Protein AF-A0A920UXY4-F1 (afdb_monomer)

Sequence (119 aa):
MTLDVENARPGIARDIGEPLELDIERAAWGIHAAANANMEKAMRIVSVERGRDPRRYSLVAFGGAGPVPAARLAKSIGIPKVIVPFGAGVGSAIGLLRAEPKIDTSITRVIDIVPKVIA

Radius of gyration: 22.87 Å; Cα contacts (8 Å, |Δi|>4): 96; chains: 1; bounding box: 40×37×78 Å

Solvent-accessible surface area (backbone atoms only — not comparable to full-atom values): 7352 Å² total; per-residue (Å²): 136,89,86,61,67,77,77,47,46,60,56,49,27,65,76,47,2,63,82,65,77,37,57,60,68,59,30,54,49,48,53,55,50,53,54,48,50,54,51,45,52,54,51,38,58,78,25,52,76,68,76,37,66,46,62,81,44,67,47,74,28,43,37,76,65,36,54,75,55,37,65,63,49,31,56,76,62,48,27,82,40,79,45,71,54,91,60,20,57,48,40,68,61,54,49,62,76,65,54,76,94,79,90,86,87,86,83,91,78,91,73,84,87,76,81,79,80,84,124

Secondary structure (DSSP, 8-state):
----HHHHHHHHIIIIIGGGT--HHHHHHHHHHHHHHHHHHHHHHHTGGGT--GGGSEEE--SSSTHHHHHHHHHHTT--EEE--TTGGGHHHHHHHHSPP------------------

Nearest PDB structures (foldseek):
  5svc-assembly1_E  TM=9.165E-01  e=3.337E-04  Xanthobacter autotrophicus Py2
  5svb-assembly1_B  TM=9.203E-01  e=3.566E-04  Xanthobacter autotrophicus Py2
  5m45-assembly2_K  TM=9.196E-01  e=6.060E-04  Xanthobacter autotrophicus Py2
  5l9w-assembly2_b  TM=8.535E-01  e=8.442E-04  Aromatoleum aromaticum EbN1
  5l9w-assembly2_B  TM=7.955E-01  e=4.730E-03  Aromatoleum aromaticum EbN1

Foldseek 3Di:
DDDDPVVVQVVLCVPFCVVPVHDSVVSVVVVVVVVLVVVLVVVCVVAVVVVHQLCVDEAEFAAQCRVVCPVVSCVVRNNPHYHDDVNSNPVVVVVVVPDDDDDDDDDDDDDDPDDPPPD

Structure (mmCIF, N/CA/C/O backbone):
data_AF-A0A920UXY4-F1
#
_entry.id   AF-A0A920UXY4-F1
#
loop_
_atom_site.group_PDB
_atom_site.id
_atom_site.type_symbol
_atom_site.label_atom_id
_atom_site.label_alt_id
_atom_site.label_comp_id
_atom_site.label_asym_id
_atom_site.label_entity_id
_atom_site.label_seq_id
_atom_site.pdbx_PDB_ins_code
_atom_site.Cartn_x
_atom_site.Cartn_y
_atom_site.Cartn_z
_atom_site.occupancy
_atom_site.B_iso_or_equiv
_atom_site.auth_seq_id
_atom_site.auth_comp_id
_atom_site.auth_asym_id
_atom_site.auth_atom_id
_atom_site.pdbx_PDB_model_num
ATOM 1 N N . MET A 1 1 ? 7.575 -6.412 19.486 1.00 80.31 1 MET A N 1
ATOM 2 C CA . MET A 1 1 ? 7.216 -4.994 19.687 1.00 80.31 1 MET A CA 1
ATOM 3 C C . MET A 1 1 ? 5.754 -4.954 20.076 1.00 80.31 1 MET A C 1
ATOM 5 O O . MET A 1 1 ? 4.946 -5.477 19.320 1.00 80.31 1 MET A O 1
ATOM 9 N N . THR A 1 2 ? 5.434 -4.428 21.254 1.00 93.38 2 THR A N 1
ATOM 10 C CA . THR A 1 2 ? 4.046 -4.316 21.724 1.00 93.38 2 THR A CA 1
ATOM 11 C C . THR A 1 2 ? 3.495 -2.967 21.284 1.00 93.38 2 THR A C 1
ATOM 13 O O . THR A 1 2 ? 4.162 -1.952 21.469 1.00 93.38 2 THR A O 1
ATOM 16 N N . LEU A 1 3 ? 2.322 -2.968 20.656 1.00 94.06 3 LEU A N 1
ATOM 17 C CA . LEU A 1 3 ? 1.606 -1.750 20.282 1.00 94.06 3 LEU A CA 1
ATOM 18 C C . LEU A 1 3 ? 0.586 -1.412 21.368 1.00 94.06 3 LEU A C 1
ATOM 20 O O . LEU A 1 3 ? -0.054 -2.315 21.904 1.00 94.06 3 LEU A O 1
ATOM 24 N N . ASP A 1 4 ? 0.437 -0.122 21.654 1.00 95.62 4 ASP A N 1
ATOM 25 C CA . ASP A 1 4 ? -0.484 0.404 22.656 1.00 95.62 4 ASP A CA 1
ATOM 26 C C . ASP A 1 4 ? -1.397 1.448 22.009 1.00 95.62 4 ASP A C 1
ATOM 28 O O . ASP A 1 4 ? -0.947 2.494 21.534 1.00 95.62 4 ASP A O 1
ATOM 32 N N . VAL A 1 5 ? -2.687 1.125 21.960 1.00 95.56 5 VAL A N 1
ATOM 33 C CA . VAL A 1 5 ? -3.711 1.975 21.349 1.00 95.56 5 VAL A CA 1
ATOM 34 C C . VAL A 1 5 ? -3.950 3.228 22.185 1.00 95.56 5 VAL A C 1
ATOM 36 O O . VAL A 1 5 ? -4.131 4.305 21.618 1.00 95.56 5 VAL A O 1
ATOM 39 N N . GLU A 1 6 ? -3.889 3.128 23.512 1.00 96.06 6 GLU A N 1
ATOM 40 C CA . GLU A 1 6 ? -4.179 4.248 24.409 1.00 96.06 6 GLU A CA 1
ATOM 41 C C . GLU A 1 6 ? -3.107 5.331 24.308 1.00 96.06 6 GLU A C 1
ATOM 43 O O . GLU A 1 6 ? -3.417 6.515 24.377 1.00 96.06 6 GLU A O 1
ATOM 48 N N . ASN A 1 7 ? -1.868 4.946 24.006 1.00 95.31 7 ASN A N 1
ATOM 49 C CA . ASN A 1 7 ? -0.799 5.897 23.712 1.00 95.31 7 ASN A CA 1
ATOM 50 C C . ASN A 1 7 ? -0.913 6.545 22.316 1.00 95.31 7 ASN A C 1
ATOM 52 O O . ASN A 1 7 ? -0.367 7.626 22.099 1.00 95.31 7 ASN A O 1
ATOM 56 N N . ALA A 1 8 ? -1.634 5.934 21.368 1.00 95.88 8 ALA A N 1
ATOM 57 C CA . ALA A 1 8 ? -1.857 6.507 20.036 1.00 95.88 8 ALA A CA 1
ATOM 58 C C . ALA A 1 8 ? -3.022 7.514 20.005 1.00 95.88 8 ALA A C 1
ATOM 60 O O . ALA A 1 8 ? -2.982 8.487 19.244 1.00 95.88 8 ALA A O 1
ATOM 61 N N . ARG A 1 9 ? -4.052 7.302 20.839 1.00 97.38 9 ARG A N 1
ATOM 62 C CA . ARG A 1 9 ? -5.272 8.128 20.874 1.00 97.38 9 ARG A CA 1
ATOM 63 C C . ARG A 1 9 ? -5.001 9.629 21.075 1.00 97.38 9 ARG A C 1
ATOM 65 O O . ARG A 1 9 ? -5.550 10.404 20.291 1.00 97.38 9 ARG A O 1
ATOM 72 N N . PRO A 1 10 ? -4.153 10.075 22.027 1.00 97.31 10 PRO A N 1
ATOM 73 C CA . PRO A 1 10 ? -3.918 11.499 22.259 1.00 97.31 10 PRO A CA 1
ATOM 74 C C . PRO A 1 10 ? -3.347 12.229 21.043 1.00 97.31 10 PRO A C 1
ATOM 76 O O . PRO A 1 10 ? -3.697 13.379 20.807 1.00 97.31 10 PRO A O 1
ATOM 79 N N . GLY A 1 11 ? -2.496 11.566 20.249 1.00 97.12 11 GLY A N 1
ATOM 80 C CA . GLY A 1 11 ? -1.936 12.159 19.032 1.00 97.12 11 GLY A CA 1
ATOM 81 C C . GLY A 1 11 ? -3.009 12.418 17.976 1.00 97.12 11 GLY A C 1
ATOM 82 O O . GLY A 1 11 ? -3.103 13.518 17.445 1.00 97.12 11 GLY A O 1
ATOM 83 N N . ILE A 1 12 ? -3.872 11.428 17.724 1.00 98.06 12 ILE A N 1
ATOM 84 C CA . ILE A 1 12 ? -4.977 11.575 16.765 1.00 98.06 12 ILE A CA 1
ATOM 85 C C . ILE A 1 12 ? -5.992 12.616 17.260 1.00 98.06 12 ILE A C 1
ATOM 87 O O . ILE A 1 12 ? -6.454 13.432 16.463 1.00 98.06 12 ILE A O 1
ATOM 91 N N . ALA A 1 13 ? -6.324 12.613 18.556 1.00 97.81 13 ALA A N 1
ATOM 92 C CA . ALA A 1 13 ? -7.228 13.597 19.149 1.00 97.81 13 ALA A CA 1
ATOM 93 C C . ALA A 1 13 ? -6.686 15.021 18.974 1.00 97.81 13 ALA A C 1
ATOM 95 O O . ALA A 1 13 ? -7.344 15.837 18.342 1.00 97.81 13 ALA A O 1
ATOM 96 N N . ARG A 1 14 ? -5.464 15.291 19.440 1.00 97.81 14 ARG A N 1
ATOM 97 C CA . ARG A 1 14 ? -4.857 16.627 19.399 1.00 97.81 14 ARG A CA 1
ATOM 98 C C . ARG A 1 14 ? -4.653 17.147 17.975 1.00 97.81 14 ARG A C 1
ATOM 100 O O . ARG A 1 14 ? -4.937 18.305 17.696 1.00 97.81 14 ARG A O 1
ATOM 107 N N . ASP A 1 15 ? -4.133 16.311 17.077 1.00 97.81 15 ASP A N 1
ATOM 108 C CA . ASP A 1 15 ? -3.665 16.788 15.768 1.00 97.81 15 ASP A CA 1
ATOM 109 C C . ASP A 1 15 ? -4.774 16.794 14.703 1.00 97.81 15 ASP A C 1
ATOM 111 O O . ASP A 1 15 ? -4.655 17.504 13.705 1.00 97.81 15 ASP A O 1
ATOM 115 N N . ILE A 1 16 ? -5.842 16.005 14.890 1.00 98.19 16 ILE A N 1
ATOM 116 C CA . ILE A 1 16 ? -6.925 15.838 13.903 1.00 98.19 16 ILE A CA 1
AT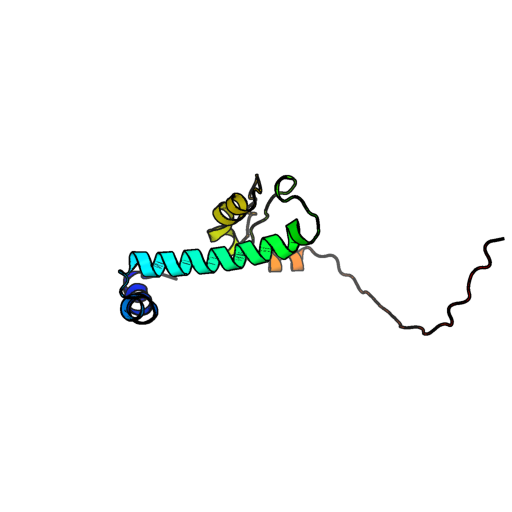OM 117 C C . ILE A 1 16 ? -8.314 15.978 14.534 1.00 98.19 16 ILE A C 1
ATOM 119 O O . ILE A 1 16 ? -9.156 16.668 13.967 1.00 98.19 16 ILE A O 1
ATOM 123 N N . GLY A 1 17 ? -8.572 15.337 15.678 1.00 98.06 17 GLY A N 1
ATOM 124 C CA . GLY A 1 17 ? -9.884 15.343 16.337 1.00 98.06 17 GLY A CA 1
ATOM 125 C C . GLY A 1 17 ? -10.325 16.730 16.808 1.00 98.06 17 GLY A C 1
ATOM 126 O O . GLY A 1 17 ? -11.343 17.234 16.349 1.00 98.06 17 GLY A O 1
ATOM 127 N N . GLU A 1 18 ? -9.541 17.368 17.677 1.00 97.88 18 GLU A N 1
ATOM 128 C CA . GLU A 1 18 ? -9.820 18.686 18.258 1.00 97.88 18 GLU A CA 1
ATOM 129 C C . GLU A 1 18 ? -9.919 19.792 17.192 1.00 97.88 18 GLU A C 1
ATOM 131 O O . GLU A 1 18 ? -10.918 20.511 17.207 1.00 97.88 18 GLU A O 1
ATOM 136 N N . PRO A 1 19 ? -8.989 19.919 16.216 1.00 98.25 19 PRO A N 1
ATOM 137 C CA . PRO A 1 19 ? -9.070 20.977 15.206 1.00 98.25 19 PRO A CA 1
ATOM 138 C C . PRO A 1 19 ? -10.271 20.850 14.261 1.00 98.25 19 PRO A C 1
ATOM 140 O O . PRO A 1 19 ? -10.657 21.833 13.633 1.00 98.25 19 PRO A O 1
ATOM 143 N N . LEU A 1 20 ? -10.825 19.641 14.116 1.00 97.94 20 LEU A N 1
ATOM 144 C CA . LEU A 1 20 ? -11.956 19.351 13.230 1.00 97.94 20 LEU A CA 1
ATOM 145 C C . LEU A 1 20 ? -13.261 19.076 13.988 1.00 97.94 20 LEU A C 1
ATOM 147 O O . LEU A 1 20 ? -14.251 18.714 13.354 1.00 97.94 20 LEU A O 1
ATOM 151 N N . GLU A 1 21 ? -13.265 19.219 15.316 1.00 98.06 21 GLU A N 1
ATOM 152 C CA . GLU A 1 21 ? -14.409 18.919 16.187 1.00 98.06 21 GLU A CA 1
ATOM 153 C C . GLU A 1 21 ? -14.966 17.492 15.985 1.00 98.06 21 GLU A C 1
ATOM 155 O O . GLU A 1 21 ? -16.175 17.246 15.977 1.00 98.06 21 GLU A O 1
ATOM 160 N N . LEU A 1 22 ? -14.068 16.522 15.801 1.00 97.94 22 LEU A N 1
ATOM 161 C CA . LEU A 1 22 ? -14.397 15.113 15.605 1.00 97.94 22 LEU A CA 1
ATOM 162 C C . LEU A 1 22 ? -14.072 14.289 16.848 1.00 97.94 22 LEU A C 1
ATOM 164 O O . LEU A 1 22 ? -13.040 14.472 17.492 1.00 97.94 22 LEU A O 1
ATOM 168 N N . ASP A 1 23 ? -14.919 13.296 17.126 1.00 97.19 23 ASP A N 1
ATOM 169 C CA . ASP A 1 23 ? -14.543 12.234 18.052 1.00 97.19 23 ASP A CA 1
ATOM 170 C C . ASP A 1 23 ? -13.353 11.422 17.510 1.00 97.19 23 ASP A C 1
ATOM 172 O O . ASP A 1 23 ? -13.055 11.402 16.309 1.00 97.19 23 ASP A O 1
ATOM 176 N N . ILE A 1 24 ? -12.665 10.738 18.424 1.00 96.81 24 ILE A N 1
ATOM 177 C CA . ILE A 1 24 ? -11.431 10.007 18.134 1.00 96.81 24 ILE A CA 1
ATOM 178 C C . ILE A 1 24 ? -11.598 8.949 17.035 1.00 96.81 24 ILE A C 1
ATOM 180 O O . ILE A 1 24 ? -10.709 8.783 16.198 1.00 96.81 24 ILE A O 1
ATOM 184 N N . GLU A 1 25 ? -12.739 8.259 16.996 1.00 97.06 25 GLU A N 1
ATOM 185 C CA . GLU A 1 25 ? -12.988 7.187 16.032 1.00 97.06 25 GLU A CA 1
ATOM 186 C C . GLU A 1 25 ? -13.267 7.765 14.640 1.00 97.06 25 GLU A C 1
ATOM 188 O O . GLU A 1 25 ? -12.760 7.260 13.635 1.00 97.06 25 GLU A O 1
ATOM 193 N N . ARG A 1 26 ? -14.003 8.881 14.563 1.00 98.12 26 ARG A N 1
ATOM 194 C CA . ARG A 1 26 ? -14.215 9.624 13.314 1.00 98.12 26 ARG A CA 1
ATOM 195 C C . ARG A 1 26 ? -12.920 10.211 12.772 1.00 98.12 26 ARG A C 1
ATOM 197 O O . ARG A 1 26 ? -12.680 10.105 11.569 1.00 98.12 26 ARG A O 1
ATOM 204 N N . ALA A 1 27 ? -12.082 10.783 13.633 1.00 98.31 27 ALA A N 1
ATOM 205 C CA . ALA A 1 27 ? -10.774 11.300 13.243 1.00 98.31 27 ALA A CA 1
ATOM 206 C C . ALA A 1 27 ? -9.882 10.179 12.680 1.00 98.31 27 ALA A C 1
ATOM 208 O O . ALA A 1 27 ? -9.378 10.287 11.559 1.00 98.31 27 ALA A O 1
ATOM 209 N N . ALA A 1 28 ? -9.759 9.056 13.399 1.00 97.94 28 ALA A N 1
ATOM 210 C CA . ALA A 1 28 ? -8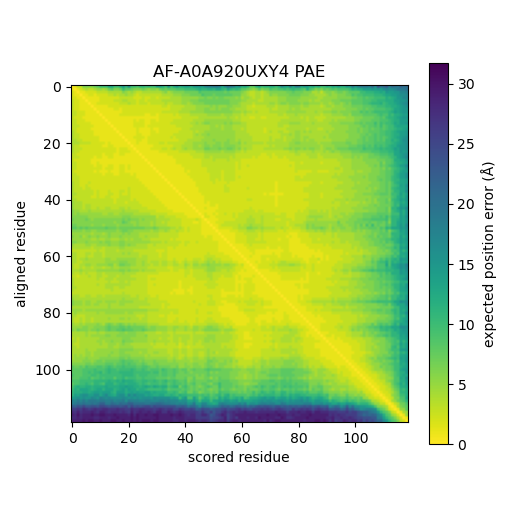.990 7.894 12.952 1.00 97.94 28 ALA A CA 1
ATOM 211 C C . ALA A 1 28 ? -9.518 7.317 11.627 1.00 97.94 28 ALA A C 1
ATOM 213 O O . ALA A 1 28 ? -8.744 7.021 10.709 1.00 97.94 28 ALA A O 1
ATOM 214 N N . TRP A 1 29 ? -10.842 7.205 11.486 1.00 97.56 29 TRP A N 1
ATOM 215 C CA . TRP A 1 29 ? -11.462 6.757 10.242 1.00 97.56 29 TRP A CA 1
ATOM 216 C C . TRP A 1 29 ? -11.210 7.724 9.083 1.00 97.56 29 TRP A C 1
ATOM 218 O O . TRP A 1 29 ? -10.951 7.276 7.964 1.00 97.56 29 TRP A O 1
ATOM 228 N N . GLY A 1 30 ? -11.236 9.033 9.339 1.00 97.75 30 GLY A N 1
ATOM 229 C CA . GLY A 1 30 ? -10.902 10.069 8.365 1.00 97.75 30 GLY A CA 1
ATOM 230 C C . GLY A 1 30 ? -9.477 9.922 7.829 1.00 97.75 30 GLY A C 1
ATOM 231 O O . GLY A 1 30 ? -9.283 9.907 6.612 1.00 97.75 30 GLY A O 1
ATOM 232 N N . ILE A 1 31 ? -8.498 9.701 8.714 1.00 97.50 31 ILE A N 1
ATOM 233 C CA . ILE A 1 31 ? -7.100 9.423 8.337 1.00 97.50 31 ILE A CA 1
ATOM 234 C C . ILE A 1 31 ? -7.027 8.180 7.442 1.00 97.50 31 ILE A C 1
ATOM 236 O O . ILE A 1 31 ? -6.445 8.214 6.355 1.00 97.50 31 ILE A O 1
ATOM 240 N N . HIS A 1 32 ? -7.657 7.083 7.869 1.00 96.50 32 HIS A N 1
ATOM 241 C CA . HIS A 1 32 ? -7.695 5.836 7.108 1.00 96.50 32 HIS A CA 1
ATOM 242 C C . HIS A 1 32 ? -8.354 6.014 5.727 1.00 96.50 32 HIS A C 1
ATOM 244 O O . HIS A 1 32 ? -7.869 5.486 4.722 1.00 96.50 32 HIS A O 1
ATOM 250 N N . ALA A 1 33 ? -9.451 6.769 5.649 1.00 96.25 33 ALA A N 1
ATOM 251 C CA . ALA A 1 33 ? -10.151 7.048 4.402 1.00 96.25 33 ALA A CA 1
ATOM 252 C C . ALA A 1 33 ? -9.304 7.906 3.452 1.00 96.25 33 ALA A C 1
ATOM 254 O O . ALA A 1 33 ? -9.186 7.560 2.276 1.00 96.25 33 ALA A O 1
ATOM 255 N N . ALA A 1 34 ? -8.667 8.965 3.959 1.00 97.00 34 ALA A N 1
ATOM 256 C CA . ALA A 1 34 ? -7.795 9.838 3.177 1.00 97.00 34 ALA A CA 1
ATOM 257 C C . ALA A 1 34 ? -6.579 9.080 2.620 1.00 97.00 34 ALA A C 1
ATOM 259 O O . ALA A 1 34 ? -6.270 9.178 1.430 1.00 97.00 34 ALA A O 1
ATOM 260 N N . ALA A 1 35 ? -5.931 8.254 3.449 1.00 96.62 35 ALA A N 1
ATOM 261 C CA . ALA A 1 35 ? -4.823 7.408 3.015 1.00 96.62 35 ALA A CA 1
ATOM 262 C C . ALA A 1 35 ? -5.250 6.440 1.896 1.00 96.62 35 ALA A C 1
ATOM 264 O O . ALA A 1 35 ? -4.571 6.328 0.873 1.00 96.62 35 ALA A O 1
ATOM 265 N N . ASN A 1 36 ? -6.404 5.780 2.048 1.00 96.06 36 ASN A N 1
ATOM 266 C CA . ASN A 1 36 ? -6.932 4.878 1.024 1.00 96.06 36 ASN A CA 1
ATOM 267 C C . ASN A 1 36 ? -7.321 5.600 -0.269 1.00 96.06 36 ASN A C 1
ATOM 269 O O . ASN A 1 36 ? -7.050 5.074 -1.344 1.00 96.06 36 ASN A O 1
ATOM 273 N N . ALA A 1 37 ? -7.905 6.798 -0.191 1.00 96.44 37 ALA A N 1
ATOM 274 C CA . ALA A 1 37 ? -8.249 7.589 -1.372 1.00 96.44 37 ALA A CA 1
ATOM 275 C C . ALA A 1 37 ? -6.999 7.965 -2.187 1.00 96.44 37 ALA A C 1
ATOM 277 O O . ALA A 1 37 ? -6.991 7.851 -3.416 1.00 96.44 37 ALA A O 1
ATOM 278 N N . ASN A 1 38 ? -5.910 8.333 -1.506 1.00 97.12 38 ASN A N 1
ATOM 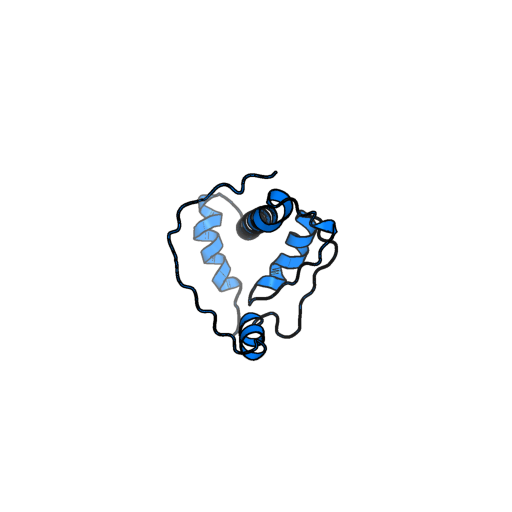279 C CA . ASN A 1 38 ? -4.629 8.615 -2.154 1.00 97.12 38 ASN A CA 1
ATOM 280 C C . ASN A 1 38 ? -4.050 7.372 -2.846 1.00 97.12 38 ASN A C 1
ATOM 282 O O . ASN A 1 38 ? -3.613 7.450 -3.997 1.00 97.12 38 ASN A O 1
ATOM 286 N N . MET A 1 39 ? -4.080 6.216 -2.176 1.00 96.88 39 MET A N 1
ATOM 287 C CA . MET A 1 39 ? -3.622 4.953 -2.764 1.00 96.88 39 MET A CA 1
ATOM 288 C C . MET A 1 39 ? -4.492 4.520 -3.952 1.00 96.88 39 MET A C 1
ATOM 290 O O . MET A 1 39 ? -3.957 4.105 -4.978 1.00 96.88 39 MET A O 1
ATOM 294 N N . GLU A 1 40 ? -5.815 4.672 -3.868 1.00 96.06 40 GLU A N 1
ATOM 295 C CA . GLU A 1 40 ? -6.724 4.385 -4.980 1.00 96.06 40 GLU A CA 1
ATOM 296 C C . GLU A 1 40 ? -6.402 5.245 -6.208 1.00 96.06 40 GLU A C 1
ATOM 298 O O . GLU A 1 40 ? -6.311 4.725 -7.324 1.00 96.06 40 GLU A O 1
ATOM 303 N N . LYS A 1 41 ? -6.176 6.551 -6.011 1.00 96.12 41 LYS A N 1
ATOM 304 C CA . LYS A 1 41 ? -5.764 7.456 -7.090 1.00 96.12 41 LYS A CA 1
ATOM 305 C C . LYS A 1 41 ? -4.477 6.968 -7.754 1.00 96.12 41 LYS A C 1
ATOM 307 O O . LYS A 1 41 ? -4.419 6.874 -8.978 1.00 96.12 41 LYS A O 1
ATOM 312 N N . ALA A 1 42 ? -3.473 6.586 -6.963 1.00 95.88 42 ALA A N 1
ATOM 313 C CA . ALA A 1 42 ? -2.227 6.035 -7.490 1.00 95.88 42 ALA A CA 1
ATOM 314 C C . ALA A 1 42 ? -2.458 4.753 -8.310 1.00 95.88 42 ALA A C 1
ATOM 316 O O . ALA A 1 42 ? -1.876 4.591 -9.385 1.00 95.88 42 ALA A O 1
ATOM 317 N N . MET A 1 43 ? -3.351 3.867 -7.858 1.00 95.44 43 MET A N 1
ATOM 318 C CA . MET A 1 43 ? -3.699 2.659 -8.606 1.00 95.44 43 MET A CA 1
ATOM 319 C C . MET A 1 43 ? -4.372 2.976 -9.944 1.00 95.44 43 MET A C 1
ATOM 321 O O . MET A 1 43 ? -4.059 2.319 -10.938 1.00 95.44 43 MET A O 1
ATOM 325 N N . ARG A 1 44 ? -5.256 3.981 -10.012 1.00 94.62 44 ARG A N 1
ATOM 326 C CA . ARG A 1 44 ? -5.907 4.413 -11.266 1.00 94.62 44 ARG A CA 1
ATOM 327 C C . ARG A 1 44 ? -4.897 4.951 -12.284 1.00 94.62 44 ARG A C 1
ATOM 329 O O . ARG A 1 44 ? -4.968 4.553 -13.446 1.00 94.62 44 ARG A O 1
ATOM 336 N N . ILE A 1 45 ? -3.903 5.724 -11.834 1.00 95.94 45 ILE A N 1
ATOM 337 C CA . ILE A 1 45 ? -2.816 6.254 -12.680 1.00 95.94 45 ILE A CA 1
ATOM 338 C C . ILE A 1 45 ? -2.022 5.124 -13.353 1.00 95.94 45 ILE A C 1
ATOM 340 O O . ILE A 1 45 ? -1.714 5.174 -14.543 1.00 95.94 45 ILE A O 1
ATOM 344 N N . VAL A 1 46 ? -1.685 4.064 -12.613 1.00 93.06 46 VAL A N 1
ATOM 345 C CA . VAL A 1 46 ? -0.892 2.946 -13.165 1.00 93.06 46 VAL A CA 1
ATOM 346 C C . VAL A 1 46 ? -1.730 1.907 -13.925 1.00 93.06 46 VAL A C 1
ATOM 348 O O . VAL A 1 46 ? -1.159 1.023 -14.580 1.00 93.06 46 VAL A O 1
ATOM 351 N N . SER A 1 47 ? -3.063 2.007 -13.859 1.00 93.62 47 SER A N 1
ATOM 352 C CA . SER A 1 47 ? -4.012 1.084 -14.492 1.00 93.62 47 SER A CA 1
ATOM 353 C C . SER A 1 47 ? -4.882 1.772 -15.550 1.00 93.62 47 SER A C 1
ATOM 355 O O . SER A 1 47 ? -4.497 1.802 -16.719 1.00 93.62 47 SER A O 1
ATOM 357 N N . VAL A 1 48 ? -6.033 2.314 -15.149 1.00 93.12 48 VAL A N 1
ATOM 358 C CA . VAL A 1 48 ? -7.075 2.876 -16.018 1.00 93.12 48 VAL A CA 1
ATOM 359 C C . VAL A 1 48 ? -6.522 3.973 -16.921 1.00 93.12 48 VAL A C 1
ATOM 361 O O . VAL A 1 48 ? -6.767 3.950 -18.123 1.00 93.12 48 VAL A O 1
ATOM 364 N N . GLU A 1 49 ? -5.711 4.882 -16.381 1.00 94.50 49 GLU A N 1
ATOM 365 C CA . GLU A 1 49 ? -5.134 5.991 -17.158 1.00 94.50 49 GLU A CA 1
ATOM 366 C C . GLU A 1 49 ? -4.094 5.522 -18.188 1.00 94.50 49 GLU A C 1
ATOM 368 O O . GLU A 1 49 ? -3.794 6.228 -19.146 1.00 94.50 49 GLU A O 1
ATOM 373 N N . ARG A 1 50 ? -3.587 4.292 -18.046 1.00 94.69 50 ARG A N 1
ATOM 374 C CA . ARG A 1 50 ? -2.745 3.611 -19.043 1.00 94.69 50 ARG A CA 1
ATOM 375 C C . ARG A 1 50 ? -3.544 2.668 -19.953 1.00 94.69 50 ARG A C 1
ATOM 377 O O . ARG A 1 50 ? -2.951 1.806 -20.597 1.00 94.69 50 ARG A O 1
ATOM 384 N N . GLY A 1 51 ? -4.875 2.781 -19.974 1.00 95.31 51 GLY A N 1
ATOM 385 C CA . GLY A 1 51 ? -5.769 1.954 -20.791 1.00 95.31 51 GLY A CA 1
ATOM 386 C C . GLY A 1 51 ? -5.934 0.512 -20.300 1.00 95.31 51 GLY A C 1
ATOM 387 O O . GLY A 1 51 ? -6.351 -0.354 -21.068 1.00 95.31 51 GLY A O 1
ATOM 388 N N . ARG A 1 52 ? -5.588 0.213 -19.039 1.00 95.69 52 ARG A N 1
ATOM 389 C CA . ARG A 1 52 ? -5.689 -1.141 -18.467 1.00 95.69 52 ARG A CA 1
ATOM 390 C C . ARG A 1 52 ? -6.986 -1.292 -17.685 1.00 95.69 52 ARG A C 1
ATOM 392 O O . ARG A 1 52 ? -7.243 -0.512 -16.775 1.00 95.69 52 ARG A O 1
ATOM 399 N N . ASP A 1 53 ? -7.755 -2.336 -17.985 1.00 96.31 53 ASP A N 1
ATOM 400 C CA . ASP A 1 53 ? -8.955 -2.706 -17.224 1.00 96.31 53 ASP A CA 1
ATOM 401 C C . ASP A 1 53 ? -8.576 -3.498 -15.954 1.00 96.31 53 ASP A C 1
ATOM 403 O O . ASP A 1 53 ? -8.154 -4.653 -16.083 1.00 96.31 53 ASP A O 1
ATOM 407 N N . PRO A 1 54 ? -8.735 -2.941 -14.733 1.00 95.88 54 PRO A N 1
ATOM 408 C CA . PRO A 1 54 ? -8.336 -3.606 -13.489 1.00 95.88 54 PRO A CA 1
ATOM 409 C C . PRO A 1 54 ? -9.037 -4.949 -13.247 1.00 95.88 54 PRO A C 1
ATOM 411 O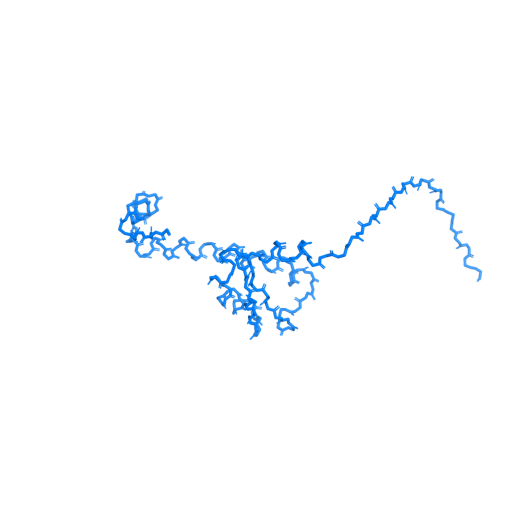 O . PRO A 1 54 ? -8.462 -5.834 -12.614 1.00 95.88 54 PRO A O 1
ATOM 414 N N . ARG A 1 55 ? -10.239 -5.147 -13.804 1.00 97.06 55 ARG A N 1
ATOM 415 C CA . ARG A 1 55 ? -11.026 -6.385 -13.646 1.00 97.06 55 ARG A CA 1
ATOM 416 C C . ARG A 1 55 ? -10.336 -7.609 -14.244 1.00 97.06 55 ARG A C 1
ATOM 418 O O . ARG A 1 55 ? -10.662 -8.738 -13.894 1.00 97.06 55 ARG A O 1
ATOM 425 N N . ARG A 1 56 ? -9.375 -7.390 -15.146 1.00 97.19 56 ARG A N 1
ATOM 426 C CA . ARG A 1 56 ? -8.601 -8.441 -15.820 1.00 97.19 56 ARG A CA 1
ATOM 427 C C . ARG A 1 56 ? -7.346 -8.862 -15.049 1.00 97.19 56 ARG A C 1
ATOM 429 O O . ARG A 1 56 ? -6.613 -9.721 -15.532 1.00 97.19 56 ARG A O 1
ATOM 436 N N . TYR A 1 57 ? -7.078 -8.268 -13.887 1.00 95.94 57 TYR A N 1
ATOM 437 C CA . TYR A 1 57 ? -5.846 -8.479 -13.127 1.00 95.94 57 TYR A CA 1
ATOM 438 C C . TYR A 1 57 ? -6.111 -9.003 -11.714 1.00 95.94 57 TYR A C 1
ATOM 440 O O . TYR A 1 57 ? -7.227 -8.977 -11.205 1.00 95.94 57 TYR A O 1
ATOM 448 N N . SER A 1 58 ? -5.049 -9.483 -11.070 1.00 97.25 58 SER A N 1
ATOM 449 C CA . SER A 1 58 ? -5.010 -9.726 -9.626 1.00 97.25 58 SER A CA 1
ATOM 450 C C . SER A 1 58 ? -4.086 -8.703 -8.969 1.00 97.25 58 SER A C 1
ATOM 452 O O . SER A 1 58 ? -3.044 -8.366 -9.531 1.00 97.25 58 SER A O 1
ATOM 454 N N . LEU A 1 59 ? -4.440 -8.233 -7.774 1.00 97.19 59 LEU A N 1
ATOM 455 C CA . LEU A 1 59 ? -3.580 -7.373 -6.966 1.00 97.19 59 LEU A CA 1
ATOM 456 C C . LEU A 1 59 ? -2.644 -8.245 -6.132 1.00 97.19 59 LEU A C 1
ATOM 458 O O . LEU A 1 59 ? -3.105 -8.967 -5.252 1.00 97.19 59 LEU A O 1
ATOM 462 N N . VAL A 1 60 ? -1.337 -8.162 -6.372 1.00 96.75 60 VAL A N 1
ATOM 463 C CA . VAL A 1 60 ? -0.336 -8.772 -5.487 1.00 96.75 60 VAL A CA 1
ATOM 464 C C . VAL A 1 60 ? 0.056 -7.746 -4.430 1.00 96.75 60 VAL A C 1
ATOM 466 O O . VAL A 1 60 ? 0.676 -6.735 -4.749 1.00 96.75 60 VAL A O 1
ATOM 469 N N . ALA A 1 61 ? -0.322 -7.992 -3.178 1.00 96.88 61 ALA A N 1
ATOM 470 C CA . ALA A 1 61 ? -0.070 -7.077 -2.073 1.00 96.88 61 ALA A CA 1
ATOM 471 C C . ALA A 1 61 ? 1.158 -7.527 -1.271 1.00 96.88 61 ALA A C 1
ATOM 473 O O . ALA A 1 61 ? 1.124 -8.540 -0.574 1.00 96.88 61 ALA A O 1
ATOM 474 N N . PHE A 1 62 ? 2.241 -6.760 -1.372 1.00 95.88 62 PHE A N 1
ATOM 475 C CA . PHE A 1 62 ? 3.484 -6.953 -0.622 1.00 95.88 62 PHE A CA 1
ATOM 476 C C . PHE A 1 62 ? 3.967 -5.614 -0.038 1.00 95.88 62 PHE A C 1
ATOM 478 O O . PHE A 1 62 ? 3.357 -4.571 -0.261 1.00 95.88 62 PHE A O 1
ATOM 485 N N . GLY A 1 63 ? 5.054 -5.644 0.727 1.00 94.75 63 GLY A N 1
ATOM 486 C CA . GLY A 1 63 ? 5.513 -4.556 1.586 1.00 94.75 63 GLY A CA 1
ATOM 487 C C . GLY A 1 63 ? 4.942 -4.676 3.000 1.00 94.75 63 GLY A C 1
ATOM 488 O O . GLY A 1 63 ? 3.955 -5.375 3.224 1.00 94.75 63 GLY A O 1
ATOM 489 N N . GLY A 1 64 ? 5.563 -3.989 3.963 1.00 93.31 64 GLY A N 1
ATOM 490 C CA . GLY A 1 64 ? 5.220 -4.110 5.388 1.00 93.31 64 GLY A CA 1
ATOM 491 C C . GLY A 1 64 ? 3.739 -3.861 5.691 1.00 93.31 64 GLY A C 1
ATOM 492 O O . GLY A 1 64 ? 3.095 -4.691 6.323 1.00 93.31 64 GLY A O 1
ATOM 493 N N . ALA A 1 65 ? 3.184 -2.758 5.180 1.00 93.38 65 ALA A N 1
ATOM 494 C CA . ALA A 1 65 ? 1.771 -2.403 5.351 1.00 93.38 65 ALA A CA 1
ATOM 495 C C . ALA A 1 65 ? 0.900 -2.723 4.123 1.00 93.38 65 ALA A C 1
ATOM 497 O O . ALA A 1 65 ? -0.311 -2.531 4.170 1.00 93.38 65 ALA A O 1
ATOM 498 N N . GLY A 1 66 ? 1.489 -3.203 3.023 1.00 93.94 66 GLY A N 1
ATOM 499 C CA . GLY A 1 66 ? 0.797 -3.364 1.739 1.00 93.94 66 GLY A CA 1
ATOM 500 C C . GLY A 1 66 ? -0.456 -4.248 1.792 1.00 93.94 66 GLY A C 1
ATOM 501 O O . GLY A 1 66 ? -1.474 -3.864 1.216 1.00 93.94 66 GLY A O 1
ATOM 502 N N . PRO A 1 67 ? -0.445 -5.392 2.506 1.00 96.12 67 PRO A N 1
ATOM 503 C CA . PRO A 1 67 ? -1.635 -6.232 2.652 1.00 96.12 67 PRO A CA 1
ATOM 504 C C . PRO A 1 67 ? -2.794 -5.586 3.424 1.00 96.12 67 PRO A C 1
ATOM 506 O O . PRO A 1 67 ? -3.940 -5.964 3.194 1.00 96.12 67 PRO A O 1
ATOM 509 N N . VAL A 1 68 ? -2.529 -4.616 4.308 1.00 95.25 68 VAL A N 1
ATOM 510 C CA . VAL A 1 68 ? -3.538 -4.039 5.216 1.00 95.25 68 VAL A CA 1
ATOM 511 C C . VAL A 1 68 ? -4.690 -3.359 4.452 1.00 95.25 68 VAL A C 1
ATOM 513 O O . VAL A 1 68 ? -5.841 -3.737 4.674 1.00 95.25 68 VAL A O 1
ATOM 516 N N . PRO A 1 69 ? -4.450 -2.423 3.510 1.00 96.19 69 PRO A N 1
ATOM 517 C CA . PRO A 1 69 ? -5.525 -1.798 2.737 1.00 96.19 69 PRO A CA 1
ATOM 518 C C . PRO A 1 69 ? -5.928 -2.592 1.479 1.00 96.19 69 PRO A C 1
ATOM 520 O O . PRO A 1 69 ? -6.889 -2.222 0.800 1.00 96.19 69 PRO A O 1
ATOM 523 N N . ALA A 1 70 ? -5.216 -3.674 1.140 1.00 97.00 70 ALA A N 1
ATOM 524 C CA . ALA A 1 70 ? -5.266 -4.296 -0.185 1.00 97.00 70 ALA A CA 1
ATOM 525 C C . ALA A 1 70 ? -6.671 -4.723 -0.625 1.00 97.00 70 ALA A C 1
ATOM 527 O O . ALA A 1 70 ? -7.064 -4.462 -1.760 1.00 97.00 70 ALA A O 1
ATOM 528 N N . ALA A 1 71 ? -7.451 -5.346 0.263 1.00 96.44 71 ALA A N 1
ATOM 529 C CA . ALA A 1 71 ? -8.804 -5.797 -0.065 1.00 96.44 71 ALA A CA 1
ATOM 530 C C . ALA A 1 71 ? -9.747 -4.626 -0.387 1.00 96.44 71 ALA A C 1
ATOM 532 O O . ALA A 1 71 ? -10.524 -4.694 -1.341 1.00 96.44 71 ALA A O 1
ATOM 533 N N . ARG A 1 72 ? -9.659 -3.532 0.379 1.00 95.81 72 ARG A N 1
ATOM 534 C CA . ARG A 1 72 ? -10.487 -2.337 0.173 1.00 95.81 72 ARG A CA 1
ATOM 535 C C . ARG A 1 72 ? -10.116 -1.630 -1.126 1.00 95.81 72 ARG A C 1
ATOM 537 O O . ARG A 1 72 ? -11.008 -1.270 -1.888 1.00 95.81 72 ARG A O 1
ATOM 544 N N . LEU A 1 73 ? -8.817 -1.491 -1.381 1.00 96.81 73 LEU A N 1
ATOM 545 C CA . LEU A 1 73 ? -8.291 -0.886 -2.601 1.00 96.81 73 LEU A CA 1
ATOM 546 C C . LEU A 1 73 ? -8.636 -1.707 -3.846 1.00 96.81 73 LEU A C 1
ATOM 548 O O . LEU A 1 73 ? -9.115 -1.164 -4.835 1.00 96.81 73 LEU A O 1
ATOM 552 N N . ALA A 1 74 ? -8.466 -3.030 -3.791 1.00 97.00 74 ALA A N 1
ATOM 553 C CA . ALA A 1 74 ? -8.860 -3.912 -4.885 1.00 97.00 74 ALA A CA 1
ATOM 554 C C . ALA A 1 74 ? -10.353 -3.772 -5.201 1.00 97.00 74 ALA A C 1
ATOM 556 O O . ALA A 1 74 ? -10.726 -3.614 -6.364 1.00 97.00 74 ALA A O 1
ATOM 557 N N . LYS A 1 75 ? -11.199 -3.750 -4.165 1.00 96.31 75 LYS A N 1
ATOM 558 C CA . LYS A 1 75 ? -12.642 -3.566 -4.322 1.00 96.31 75 LYS A CA 1
ATOM 559 C C . LYS A 1 75 ? -12.994 -2.217 -4.954 1.00 96.31 75 LYS A C 1
ATOM 561 O O . LYS A 1 75 ? -13.880 -2.188 -5.804 1.00 96.31 75 LYS A O 1
ATOM 566 N N . SER A 1 76 ? -12.329 -1.121 -4.578 1.00 94.88 76 SER A N 1
ATOM 567 C CA . SER A 1 76 ? -12.703 0.219 -5.056 1.00 94.88 76 SER A CA 1
ATOM 568 C C . SER A 1 76 ? -12.412 0.457 -6.540 1.00 94.88 76 SER A C 1
ATOM 570 O O . SER A 1 76 ? -13.111 1.244 -7.179 1.00 94.88 76 SER A O 1
ATOM 572 N N . ILE A 1 77 ? -11.463 -0.281 -7.123 1.00 95.06 77 ILE A N 1
ATOM 573 C CA . ILE A 1 77 ? -11.171 -0.227 -8.566 1.00 95.06 77 ILE A CA 1
ATOM 574 C C . ILE A 1 77 ? -11.606 -1.478 -9.344 1.00 95.06 77 ILE A C 1
ATOM 576 O O . ILE A 1 77 ? -11.309 -1.593 -10.531 1.00 95.06 77 ILE A O 1
ATOM 580 N N . GLY A 1 78 ? -12.315 -2.411 -8.704 1.00 95.88 78 GLY A N 1
ATOM 581 C CA . GLY A 1 78 ? -12.894 -3.586 -9.363 1.00 95.88 78 GLY A CA 1
ATOM 582 C C . GLY A 1 78 ? -11.920 -4.733 -9.649 1.00 95.88 78 GLY A C 1
ATOM 583 O O . GLY A 1 78 ? -12.184 -5.539 -10.537 1.00 95.88 78 GLY A O 1
ATOM 584 N N . ILE A 1 79 ? -10.808 -4.843 -8.919 1.00 98.00 79 ILE A N 1
ATOM 585 C CA . ILE A 1 79 ? -9.929 -6.017 -9.000 1.00 98.00 79 ILE A CA 1
ATOM 586 C C . ILE A 1 79 ? -10.610 -7.209 -8.296 1.00 98.00 79 ILE A C 1
ATOM 588 O O . ILE A 1 79 ? -10.905 -7.116 -7.102 1.00 98.00 79 ILE A O 1
ATOM 592 N N . PRO A 1 80 ? -10.821 -8.353 -8.978 1.00 97.81 80 PRO A N 1
ATOM 593 C CA . PRO A 1 80 ? -11.567 -9.487 -8.426 1.00 97.81 80 PRO A CA 1
ATOM 594 C C . PRO A 1 80 ? -10.774 -10.328 -7.419 1.00 97.81 80 PRO A C 1
ATOM 596 O O . PRO A 1 80 ? -11.366 -11.097 -6.664 1.00 97.81 80 PRO A O 1
ATOM 599 N N . LYS A 1 81 ? -9.438 -10.233 -7.419 1.00 98.12 81 LYS A N 1
ATOM 600 C CA . LYS A 1 81 ? -8.574 -11.114 -6.626 1.00 98.12 81 LYS A CA 1
ATOM 601 C C . LYS A 1 81 ? -7.399 -10.364 -6.013 1.00 98.12 81 LYS A C 1
ATOM 603 O O . LYS A 1 81 ? -6.657 -9.682 -6.717 1.00 98.12 81 LYS A O 1
ATOM 608 N N . VAL A 1 82 ? -7.192 -10.575 -4.714 1.00 98.25 82 VAL A N 1
ATOM 609 C CA . VAL A 1 82 ? -5.992 -10.150 -3.984 1.00 98.25 82 VAL A CA 1
ATOM 610 C C . VAL A 1 82 ? -5.150 -11.377 -3.655 1.00 98.25 82 VAL A C 1
ATOM 612 O O . VAL A 1 82 ? -5.671 -12.392 -3.197 1.00 98.25 82 VAL A O 1
ATOM 615 N N . ILE A 1 83 ? -3.849 -11.285 -3.902 1.00 97.94 83 ILE A N 1
ATOM 616 C CA . ILE A 1 83 ? -2.855 -12.304 -3.578 1.00 97.94 83 ILE A CA 1
ATOM 617 C C . ILE A 1 83 ? -1.905 -11.702 -2.549 1.00 97.94 83 ILE A C 1
ATOM 619 O O . ILE A 1 83 ? -1.224 -10.717 -2.832 1.00 97.94 83 ILE A O 1
ATOM 623 N N . VAL A 1 84 ? -1.848 -12.308 -1.367 1.00 97.44 84 VAL A N 1
ATOM 624 C CA . VAL A 1 84 ? -0.881 -11.964 -0.321 1.00 97.44 84 VAL A CA 1
ATOM 625 C C . VAL A 1 84 ? 0.137 -13.105 -0.249 1.00 97.44 84 VAL A C 1
ATOM 627 O O . VAL A 1 84 ? -0.204 -14.181 0.242 1.00 97.44 84 VAL A O 1
ATOM 630 N N . PRO A 1 85 ? 1.352 -12.939 -0.801 1.00 94.81 85 PRO A N 1
ATOM 631 C CA . PRO A 1 85 ? 2.346 -14.004 -0.822 1.00 94.81 85 PRO A CA 1
ATOM 632 C C . PRO A 1 85 ? 2.955 -14.248 0.564 1.00 94.81 85 PRO A C 1
ATOM 634 O O . PRO A 1 85 ? 2.979 -13.365 1.426 1.00 94.81 85 PRO A O 1
ATOM 637 N N . PHE A 1 86 ? 3.524 -15.439 0.762 1.00 93.69 86 PHE A N 1
ATOM 638 C CA . PHE A 1 86 ? 4.380 -15.695 1.919 1.00 93.69 86 PHE A CA 1
ATOM 639 C C . PHE A 1 86 ? 5.544 -14.695 1.940 1.00 93.69 86 PHE A C 1
ATOM 641 O O . PHE A 1 86 ? 6.157 -14.420 0.908 1.00 93.69 86 PHE A O 1
ATOM 648 N N . GLY A 1 87 ? 5.831 -14.125 3.111 1.00 93.44 87 GLY A N 1
ATOM 649 C CA . GLY A 1 87 ? 6.851 -13.086 3.235 1.00 93.44 87 GLY A CA 1
ATOM 650 C C . GLY A 1 87 ? 6.463 -11.751 2.591 1.00 93.44 87 GLY A C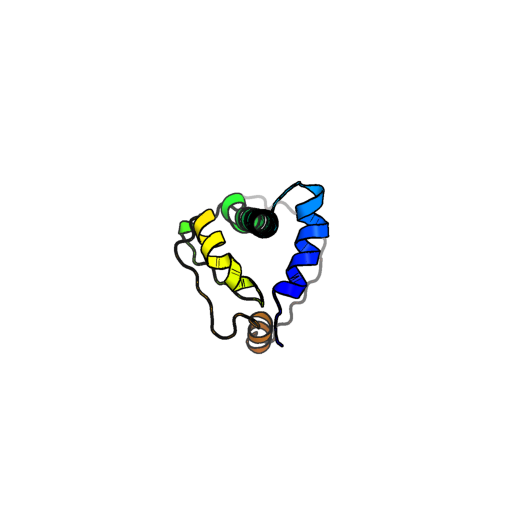 1
ATOM 651 O O . GLY A 1 87 ? 7.354 -10.970 2.271 1.00 93.44 87 GLY A O 1
ATOM 652 N N . ALA A 1 88 ? 5.165 -11.455 2.418 1.00 95.88 88 ALA A N 1
ATOM 653 C CA . ALA A 1 88 ? 4.680 -10.185 1.865 1.00 95.88 88 ALA A CA 1
ATOM 654 C C . ALA A 1 88 ? 5.381 -8.957 2.475 1.00 95.88 88 ALA A C 1
ATOM 656 O O . ALA A 1 88 ? 5.776 -8.065 1.732 1.00 95.88 88 ALA A O 1
ATOM 657 N N . GLY A 1 89 ? 5.639 -8.945 3.789 1.00 96.00 89 GLY A N 1
ATOM 658 C CA . GLY A 1 89 ? 6.345 -7.850 4.468 1.00 96.00 89 GLY A CA 1
ATOM 659 C C . GLY A 1 89 ? 7.768 -7.568 3.958 1.00 96.00 89 GLY A C 1
ATOM 660 O O . GLY A 1 89 ? 8.240 -6.442 4.081 1.00 96.00 89 GLY A O 1
ATOM 661 N N . VAL A 1 90 ? 8.426 -8.554 3.341 1.00 96.00 90 VAL A N 1
ATOM 662 C CA . VAL A 1 90 ? 9.822 -8.498 2.863 1.00 96.00 90 VAL A CA 1
ATOM 663 C C . VAL A 1 90 ? 9.949 -8.807 1.364 1.00 96.00 90 VAL A C 1
ATOM 665 O O . VAL A 1 90 ? 11.010 -9.219 0.895 1.00 96.00 90 VAL A O 1
ATOM 668 N N . GLY A 1 91 ? 8.880 -8.586 0.589 1.00 94.12 91 GLY A N 1
ATOM 669 C CA . GLY A 1 91 ? 8.824 -8.933 -0.838 1.00 94.12 91 GLY A CA 1
ATOM 670 C C . GLY A 1 91 ? 10.000 -8.403 -1.672 1.00 94.12 91 GLY A C 1
ATOM 671 O O . GLY A 1 91 ? 10.521 -9.130 -2.514 1.00 94.12 91 GLY A O 1
ATOM 672 N N . SER A 1 92 ? 10.487 -7.188 -1.396 1.00 94.50 92 SER A N 1
ATOM 673 C CA . SER A 1 92 ? 11.640 -6.609 -2.106 1.0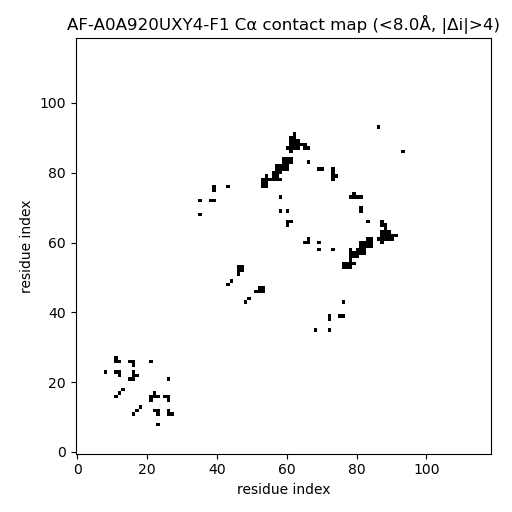0 94.50 92 SER A CA 1
ATOM 674 C C . SER A 1 92 ? 12.948 -7.370 -1.860 1.00 94.50 92 SER A C 1
ATOM 676 O O . SER A 1 92 ? 13.720 -7.566 -2.794 1.00 94.50 92 SER A O 1
ATOM 678 N N . ALA A 1 93 ? 13.190 -7.839 -0.631 1.00 96.06 93 ALA A N 1
ATOM 679 C CA . ALA A 1 93 ? 14.378 -8.632 -0.308 1.00 96.06 93 ALA A CA 1
ATOM 680 C C . ALA A 1 93 ? 14.327 -10.007 -0.988 1.00 96.06 93 ALA A C 1
ATOM 682 O O . ALA A 1 93 ? 15.330 -10.476 -1.522 1.00 96.06 93 ALA A O 1
ATOM 683 N N . ILE A 1 94 ? 13.140 -10.622 -1.037 1.00 94.75 94 ILE A N 1
ATOM 684 C CA . ILE A 1 94 ? 12.922 -11.864 -1.790 1.00 94.75 94 ILE A CA 1
ATOM 685 C C . ILE A 1 94 ? 13.210 -11.635 -3.278 1.00 94.75 94 ILE A C 1
ATOM 687 O O . ILE A 1 94 ? 13.913 -12.437 -3.886 1.00 94.75 94 ILE A O 1
ATOM 691 N N . GLY A 1 95 ? 12.708 -10.539 -3.855 1.00 93.94 95 GLY A N 1
ATOM 692 C CA . GLY A 1 95 ? 12.966 -10.177 -5.250 1.00 93.94 95 GLY A CA 1
ATOM 693 C C . GLY A 1 95 ? 14.457 -10.021 -5.551 1.00 93.94 95 GLY A C 1
ATOM 694 O O . GLY A 1 95 ? 14.938 -10.598 -6.521 1.00 93.94 95 GLY A O 1
ATOM 695 N N . LEU A 1 96 ? 15.198 -9.321 -4.685 1.00 95.56 96 LEU A N 1
ATOM 696 C CA . LEU A 1 96 ? 16.649 -9.149 -4.807 1.00 95.56 96 LEU A CA 1
ATOM 697 C C . LEU A 1 96 ? 17.394 -10.491 -4.817 1.00 95.56 96 LEU A C 1
ATOM 699 O O . LEU A 1 96 ? 18.236 -10.713 -5.676 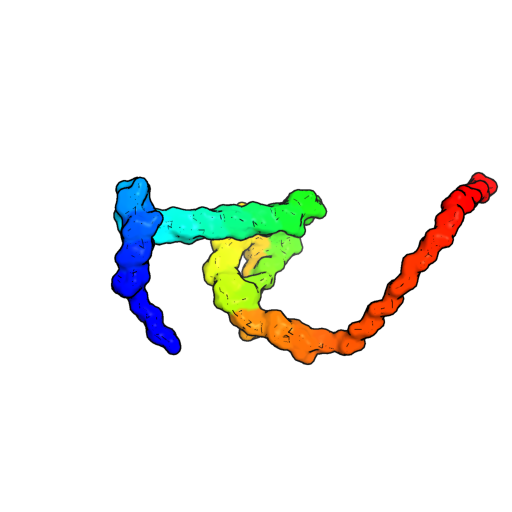1.00 95.56 96 LEU A O 1
ATOM 703 N N . LEU A 1 97 ? 17.070 -11.392 -3.885 1.00 95.81 97 LEU A N 1
ATOM 704 C CA . LEU A 1 97 ? 17.731 -12.698 -3.770 1.00 95.81 97 LEU A CA 1
ATOM 705 C C . LEU A 1 97 ? 17.374 -13.666 -4.907 1.00 95.81 97 LEU A C 1
ATOM 707 O O . LEU A 1 97 ? 18.069 -14.659 -5.108 1.00 95.81 97 LEU A O 1
ATOM 711 N N . ARG A 1 98 ? 16.264 -13.422 -5.610 1.00 94.88 98 ARG A N 1
ATOM 712 C CA . ARG A 1 98 ? 15.781 -14.264 -6.713 1.00 94.88 98 ARG A CA 1
ATOM 713 C C . ARG A 1 98 ? 16.163 -13.740 -8.092 1.00 94.88 98 ARG A C 1
ATOM 715 O O . ARG A 1 98 ? 16.075 -14.505 -9.046 1.00 94.88 98 ARG A O 1
ATOM 722 N N . ALA A 1 99 ? 16.524 -12.466 -8.209 1.00 96.06 99 ALA A N 1
ATOM 723 C CA . ALA A 1 99 ? 16.885 -11.866 -9.481 1.00 96.06 99 ALA A CA 1
ATOM 724 C C . ALA A 1 99 ? 18.189 -12.470 -10.021 1.00 96.06 99 ALA A C 1
ATOM 726 O O . ALA A 1 99 ? 19.169 -12.625 -9.293 1.00 96.06 99 ALA A O 1
ATOM 727 N N . GLU A 1 100 ? 18.207 -12.783 -11.313 1.00 96.50 100 GLU A N 1
ATOM 728 C CA . GLU A 1 100 ? 19.429 -13.205 -11.992 1.00 96.50 100 GLU A CA 1
ATOM 729 C C . GLU A 1 100 ? 20.379 -12.008 -12.167 1.00 96.50 100 GLU A C 1
ATOM 731 O O . GLU A 1 100 ? 19.918 -10.896 -12.459 1.00 96.50 100 GLU A O 1
ATOM 736 N N . PRO A 1 101 ? 21.704 -12.196 -12.022 1.00 95.31 101 PRO A N 1
ATOM 737 C CA . PRO A 1 101 ? 22.668 -11.147 -12.319 1.00 95.31 101 PRO A CA 1
ATOM 738 C C . PRO A 1 101 ? 22.539 -10.681 -13.774 1.00 95.31 101 PRO A C 1
ATOM 740 O O . PRO A 1 101 ? 22.691 -11.470 -14.706 1.00 95.31 101 PRO A O 1
ATOM 743 N N . LYS A 1 102 ? 22.291 -9.385 -13.977 1.00 96.06 102 LYS A N 1
ATOM 744 C CA . LYS A 1 102 ? 22.198 -8.765 -15.303 1.00 96.06 102 LYS A CA 1
ATOM 745 C C . LYS A 1 102 ? 23.023 -7.483 -15.342 1.00 96.06 102 LYS A C 1
ATOM 747 O O . LYS A 1 102 ? 22.932 -6.662 -14.433 1.00 96.06 102 LYS A O 1
ATOM 752 N N . ILE A 1 103 ? 23.781 -7.297 -16.421 1.00 96.94 103 ILE A N 1
ATOM 753 C CA . ILE A 1 103 ? 24.476 -6.046 -16.744 1.00 96.94 103 ILE A CA 1
ATOM 754 C C . ILE A 1 103 ? 23.866 -5.500 -18.033 1.00 96.94 103 ILE A C 1
ATOM 756 O O . ILE A 1 103 ? 23.708 -6.237 -19.004 1.00 96.94 103 ILE A O 1
ATOM 760 N N . ASP A 1 104 ? 23.504 -4.220 -18.025 1.00 96.81 104 ASP A N 1
ATOM 761 C CA . ASP A 1 104 ? 22.996 -3.501 -19.193 1.00 96.81 104 ASP A CA 1
ATOM 762 C C . ASP A 1 104 ? 23.965 -2.355 -19.511 1.00 96.81 104 ASP A C 1
ATOM 764 O O . ASP A 1 104 ? 24.326 -1.581 -18.623 1.00 96.81 104 ASP A O 1
ATOM 768 N N . THR A 1 105 ? 24.425 -2.267 -20.759 1.00 97.44 105 THR A N 1
ATOM 769 C CA . THR A 1 105 ? 25.367 -1.234 -21.217 1.00 97.44 105 THR A CA 1
ATOM 770 C C . THR A 1 105 ? 24.762 -0.490 -22.398 1.00 97.44 105 THR A C 1
ATOM 772 O O . THR A 1 105 ? 24.359 -1.120 -23.374 1.00 97.44 105 THR A O 1
ATOM 775 N N . SER A 1 106 ? 24.744 0.840 -22.355 1.00 96.62 106 SER A N 1
ATOM 776 C CA . SER A 1 106 ? 24.193 1.675 -23.427 1.00 96.62 106 SER A CA 1
ATOM 777 C C . SER A 1 106 ? 25.172 2.771 -23.841 1.00 96.62 106 SER A C 1
ATOM 779 O O . SER A 1 106 ? 25.766 3.415 -22.978 1.00 96.62 106 SER A O 1
ATOM 781 N N . ILE A 1 107 ? 25.279 3.034 -25.146 1.00 96.38 107 ILE A N 1
ATOM 782 C CA . ILE A 1 107 ? 25.956 4.219 -25.689 1.00 96.38 107 ILE A CA 1
ATOM 783 C C . ILE A 1 107 ? 24.981 5.011 -26.558 1.00 96.38 107 ILE A C 1
ATOM 785 O O . ILE A 1 107 ? 24.257 4.439 -27.374 1.00 96.38 107 ILE A O 1
ATOM 789 N N . THR A 1 108 ? 24.975 6.332 -26.406 1.00 96.00 108 THR A N 1
ATOM 790 C CA . THR A 1 108 ? 24.207 7.217 -27.285 1.00 96.00 108 THR A CA 1
ATOM 791 C C . THR A 1 108 ? 25.013 7.490 -28.547 1.00 96.00 108 THR A C 1
ATOM 793 O O . THR A 1 108 ? 26.174 7.890 -28.470 1.00 96.00 108 THR A O 1
ATOM 796 N N . ARG A 1 109 ? 24.392 7.310 -29.717 1.00 92.44 109 ARG A N 1
ATOM 797 C CA . ARG A 1 109 ? 24.938 7.762 -31.000 1.00 92.44 109 ARG A CA 1
ATOM 798 C C . ARG A 1 109 ? 23.971 8.735 -31.651 1.00 92.44 109 ARG A C 1
ATOM 800 O O . ARG A 1 109 ? 22.803 8.411 -31.835 1.00 92.44 109 ARG A O 1
ATOM 807 N N . VAL A 1 110 ? 24.479 9.910 -31.999 1.00 92.88 110 VAL A N 1
ATOM 808 C CA . VAL A 1 110 ? 23.770 10.868 -32.845 1.00 92.88 110 VAL A CA 1
ATOM 809 C C . VAL A 1 110 ? 24.032 10.461 -34.289 1.00 92.88 110 VAL A C 1
ATOM 811 O O . VAL A 1 110 ? 25.188 10.322 -34.685 1.00 92.88 110 VAL A O 1
ATOM 814 N N . ILE A 1 111 ? 22.966 10.212 -35.042 1.00 90.12 111 ILE A N 1
ATOM 815 C CA . ILE A 1 111 ? 23.021 9.888 -36.468 1.00 90.12 111 ILE A CA 1
ATOM 816 C C . ILE A 1 111 ? 22.009 10.758 -37.203 1.00 90.12 111 ILE A C 1
ATOM 818 O O . ILE A 1 111 ? 20.943 11.057 -36.660 1.00 90.12 111 ILE A O 1
ATOM 822 N N . ASP A 1 112 ? 22.327 11.130 -38.438 1.00 89.06 112 ASP A N 1
ATOM 823 C CA . ASP A 1 112 ? 21.358 11.779 -39.310 1.00 89.06 112 ASP A CA 1
ATOM 824 C C . ASP A 1 112 ? 20.240 10.791 -39.668 1.00 89.06 112 ASP A C 1
ATOM 826 O O . ASP A 1 112 ? 20.487 9.622 -39.985 1.00 89.06 112 ASP A O 1
ATOM 830 N N . ILE A 1 113 ? 18.988 11.252 -39.620 1.00 83.56 113 ILE A N 1
ATOM 831 C CA . ILE A 1 113 ? 17.846 10.464 -40.087 1.00 83.56 113 ILE A CA 1
ATOM 832 C C . ILE A 1 113 ? 17.884 10.481 -41.614 1.00 83.56 113 ILE A C 1
ATOM 834 O O . ILE A 1 113 ? 17.453 11.447 -42.238 1.00 83.56 113 ILE A O 1
ATOM 838 N N . VAL A 1 114 ? 18.393 9.411 -42.223 1.00 79.50 11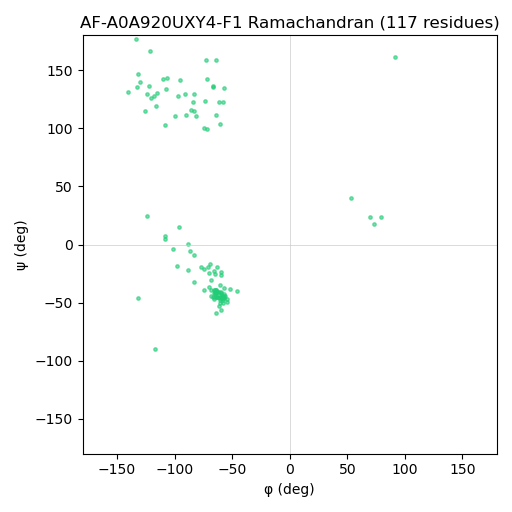4 VAL A N 1
ATOM 839 C CA . VAL A 1 114 ? 18.313 9.224 -43.677 1.00 79.50 114 VAL A CA 1
ATOM 840 C C . VAL A 1 114 ? 16.943 8.617 -44.005 1.00 79.50 114 VAL A C 1
ATOM 842 O O . VAL A 1 114 ? 16.672 7.488 -43.579 1.00 79.50 114 VAL A O 1
ATOM 845 N N . PRO A 1 115 ? 16.052 9.314 -44.736 1.00 73.44 115 PRO A N 1
ATOM 846 C CA . PRO A 1 115 ? 14.782 8.737 -45.152 1.00 73.44 115 PRO A CA 1
ATOM 847 C C . PRO A 1 115 ? 15.055 7.524 -46.045 1.00 73.44 115 PRO A C 1
ATOM 849 O O . PRO A 1 115 ? 15.715 7.644 -47.077 1.00 73.44 115 PRO A O 1
ATOM 852 N N . LYS A 1 116 ? 14.540 6.345 -45.677 1.00 66.38 116 LYS A N 1
ATOM 853 C CA . LYS A 1 116 ? 14.426 5.249 -46.643 1.00 66.38 116 LYS A CA 1
ATOM 854 C C . LYS A 1 116 ? 13.448 5.709 -47.720 1.00 66.38 116 LYS A C 1
ATOM 856 O O . LYS A 1 116 ? 12.261 5.852 -47.437 1.00 66.38 116 LYS A O 1
ATOM 861 N N . VAL A 1 117 ? 13.945 5.939 -48.934 1.00 59.66 117 VAL A N 1
ATOM 862 C CA . VAL A 1 117 ? 13.099 6.000 -50.128 1.00 59.66 117 VAL A CA 1
ATOM 863 C C . VAL A 1 117 ? 12.435 4.630 -50.234 1.00 59.66 117 VAL A C 1
ATOM 865 O O . VAL A 1 11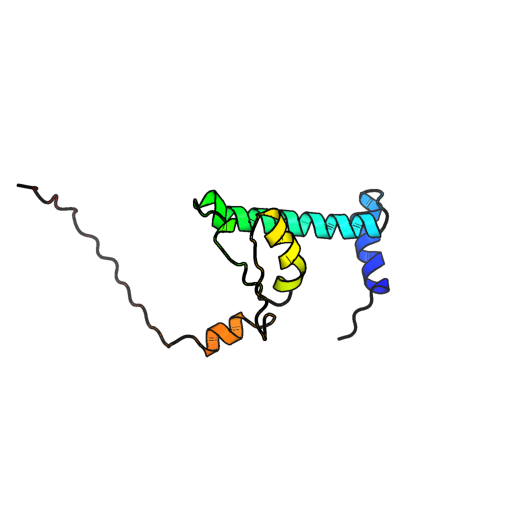7 ? 13.093 3.636 -50.533 1.00 59.66 117 VAL A O 1
ATOM 868 N N . ILE A 1 118 ? 11.157 4.562 -49.867 1.00 58.34 118 ILE A N 1
ATOM 869 C CA . ILE A 1 118 ? 10.308 3.407 -50.144 1.00 58.34 118 ILE A CA 1
ATOM 870 C C . ILE A 1 118 ? 10.050 3.477 -51.652 1.00 58.34 118 ILE A C 1
ATOM 872 O O . ILE A 1 118 ? 9.278 4.325 -52.095 1.00 58.34 118 ILE A O 1
ATOM 876 N N . ALA A 1 119 ? 10.802 2.683 -52.415 1.00 46.50 119 ALA A N 1
ATOM 877 C CA . ALA A 1 119 ? 10.518 2.388 -53.816 1.00 46.50 119 ALA A CA 1
ATOM 878 C C . ALA A 1 119 ? 9.470 1.274 -53.906 1.00 46.50 119 ALA A C 1
ATOM 880 O O . ALA A 1 119 ? 9.506 0.376 -53.029 1.00 46.50 119 ALA A O 1
#

pLDDT: mean 94.19, std 7.76, range [46.5, 98.31]

Mean predicted aligned error: 5.7 Å